Protein AF-A0A348ANT9-F1 (afdb_monomer)

Structure (mmCIF, N/CA/C/O backbone):
data_AF-A0A348ANT9-F1
#
_entry.id   AF-A0A348ANT9-F1
#
loop_
_atom_site.group_PDB
_atom_site.id
_atom_site.type_symbol
_atom_site.label_atom_id
_atom_site.label_alt_id
_atom_site.label_comp_id
_atom_site.label_asym_id
_atom_site.label_entity_id
_atom_site.label_seq_id
_atom_site.pdbx_PDB_ins_code
_atom_site.Cartn_x
_atom_site.Cartn_y
_atom_site.Cartn_z
_atom_site.occupancy
_atom_site.B_iso_or_equiv
_atom_site.auth_seq_id
_atom_site.auth_comp_id
_atom_site.auth_asym_id
_atom_site.auth_atom_id
_atom_site.pdbx_PDB_model_num
ATOM 1 N N . MET A 1 1 ? 35.221 -48.579 35.148 1.00 43.16 1 MET A N 1
ATOM 2 C CA . MET A 1 1 ? 34.309 -47.909 34.204 1.00 43.16 1 MET A CA 1
ATOM 3 C C . MET A 1 1 ? 33.304 -47.148 35.035 1.00 43.16 1 MET A C 1
ATOM 5 O O . MET A 1 1 ? 32.587 -47.827 35.753 1.00 43.16 1 MET A O 1
ATOM 9 N N . THR A 1 2 ? 33.370 -45.814 34.985 1.00 38.88 2 THR A N 1
ATOM 10 C CA . THR A 1 2 ? 32.317 -44.804 35.230 1.00 38.88 2 THR A CA 1
ATOM 11 C C . THR A 1 2 ? 33.016 -43.458 35.447 1.00 38.88 2 THR A C 1
ATOM 13 O O . THR A 1 2 ? 33.531 -43.188 36.533 1.00 38.88 2 THR A O 1
ATOM 16 N N . GLU A 1 3 ? 33.033 -42.641 34.392 1.00 40.12 3 GLU A N 1
ATOM 17 C CA . GLU A 1 3 ? 32.756 -41.194 34.468 1.00 40.12 3 GLU A CA 1
ATOM 18 C C . GLU A 1 3 ? 31.573 -40.894 35.431 1.00 40.12 3 GLU A C 1
ATOM 20 O O . GLU A 1 3 ? 30.791 -41.790 35.738 1.00 40.12 3 GLU A O 1
ATOM 25 N N . GLU A 1 4 ? 31.324 -39.708 35.984 1.00 39.72 4 GLU A N 1
ATOM 26 C CA . GLU A 1 4 ? 31.788 -38.325 35.762 1.00 39.72 4 GLU A CA 1
ATOM 27 C C . GLU A 1 4 ? 31.700 -37.596 37.151 1.00 39.72 4 GLU A C 1
ATOM 29 O O . GLU A 1 4 ? 31.354 -38.239 38.141 1.00 39.72 4 GLU A O 1
ATOM 34 N N . ALA A 1 5 ? 31.991 -36.313 37.412 1.00 40.78 5 ALA A N 1
ATOM 35 C CA . ALA A 1 5 ? 32.380 -35.150 36.607 1.00 40.78 5 ALA A CA 1
ATOM 36 C C . ALA A 1 5 ? 33.241 -34.165 37.439 1.00 40.78 5 ALA A C 1
ATOM 38 O O . ALA A 1 5 ? 33.685 -34.474 38.548 1.00 40.78 5 ALA A O 1
ATOM 39 N N . LYS A 1 6 ? 33.451 -32.947 36.921 1.00 38.97 6 LYS A N 1
ATOM 40 C CA . LYS A 1 6 ? 33.979 -31.778 37.647 1.00 38.97 6 LYS A CA 1
ATOM 41 C C . LYS A 1 6 ? 33.407 -30.482 37.061 1.00 38.97 6 LYS A C 1
ATOM 43 O O . LYS A 1 6 ? 33.303 -30.383 35.847 1.00 38.97 6 LYS A O 1
ATOM 48 N N . ALA A 1 7 ? 33.239 -29.473 37.925 1.00 39.81 7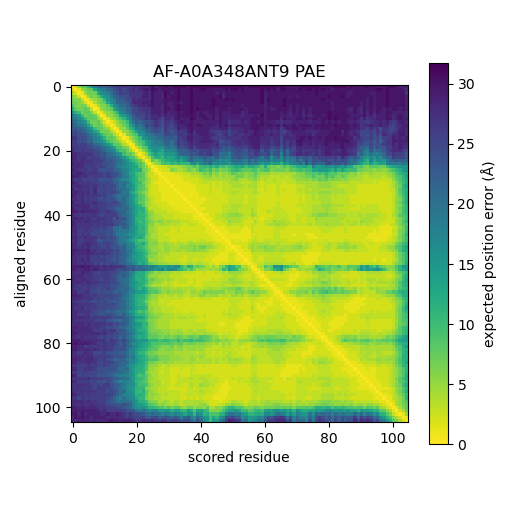 ALA A N 1
ATOM 49 C CA . ALA A 1 7 ? 32.888 -28.082 37.587 1.00 39.81 7 ALA A CA 1
ATOM 50 C C . ALA A 1 7 ? 31.473 -27.906 36.963 1.00 39.81 7 ALA A C 1
ATOM 52 O O . ALA A 1 7 ? 30.850 -28.874 36.553 1.00 39.81 7 ALA A O 1
ATOM 53 N N . ASN A 1 8 ? 30.872 -26.714 36.928 1.00 41.16 8 ASN A N 1
ATOM 54 C CA . ASN A 1 8 ? 31.392 -25.391 37.278 1.00 41.16 8 ASN A CA 1
ATOM 55 C C . ASN A 1 8 ? 30.313 -24.546 37.983 1.00 41.16 8 ASN A C 1
ATOM 57 O O . ASN A 1 8 ? 29.169 -24.532 37.535 1.00 41.16 8 ASN A O 1
ATOM 61 N N . GLU A 1 9 ? 30.677 -23.814 39.039 1.00 45.62 9 GLU A N 1
ATOM 62 C CA . GLU A 1 9 ? 29.842 -22.743 39.597 1.00 45.62 9 GLU A CA 1
ATOM 63 C C . GLU A 1 9 ? 30.437 -21.414 39.134 1.00 45.62 9 GLU A C 1
ATOM 65 O O . GLU A 1 9 ? 31.399 -20.926 39.721 1.00 45.62 9 GLU A O 1
ATOM 70 N N . GLU A 1 10 ? 29.876 -20.824 38.078 1.00 43.91 10 GLU A N 1
ATOM 71 C CA . GLU A 1 10 ? 30.181 -19.438 37.734 1.00 43.91 10 GLU A CA 1
ATOM 72 C C . GLU A 1 10 ? 28.903 -18.688 37.355 1.00 43.91 10 GLU A C 1
ATOM 74 O O . GLU A 1 10 ? 28.134 -19.074 36.475 1.00 43.91 10 GLU A O 1
ATOM 79 N N . LYS A 1 11 ? 28.648 -17.635 38.126 1.00 46.34 11 LYS A N 1
ATOM 80 C CA . LYS A 1 11 ? 27.445 -16.810 38.099 1.00 46.34 11 LYS A CA 1
ATOM 81 C C . LYS A 1 11 ? 27.637 -15.679 37.097 1.00 46.34 11 LYS A C 1
ATOM 83 O O . LYS A 1 11 ? 28.452 -14.796 37.355 1.00 46.34 11 LYS A O 1
ATOM 88 N N . THR A 1 12 ? 26.785 -15.604 36.077 1.00 31.69 12 THR A N 1
ATOM 89 C CA . THR A 1 12 ? 26.700 -14.405 35.229 1.00 31.69 12 THR A CA 1
ATOM 90 C C . THR A 1 12 ? 25.253 -13.959 35.072 1.00 31.69 12 THR A C 1
ATOM 92 O O . THR A 1 12 ? 24.416 -14.672 34.529 1.00 31.69 12 THR A O 1
ATOM 95 N N . VAL A 1 13 ? 24.965 -12.762 35.585 1.00 50.09 13 VAL A N 1
ATOM 96 C CA . VAL A 1 13 ? 23.715 -12.030 35.361 1.00 50.09 13 VAL A CA 1
ATOM 97 C C . VAL A 1 13 ? 23.954 -11.084 34.191 1.00 50.09 13 VAL A C 1
ATOM 99 O O . VAL A 1 13 ? 24.753 -10.168 34.341 1.00 50.09 13 VAL A O 1
ATOM 102 N N . VAL A 1 14 ? 23.278 -11.314 33.067 1.00 43.91 14 VAL A N 1
ATOM 103 C CA . VAL A 1 14 ? 23.129 -10.410 31.909 1.00 43.91 14 VAL A CA 1
ATOM 104 C C . VAL A 1 14 ? 22.003 -10.973 31.030 1.00 43.91 14 VAL A C 1
ATOM 106 O O . VAL A 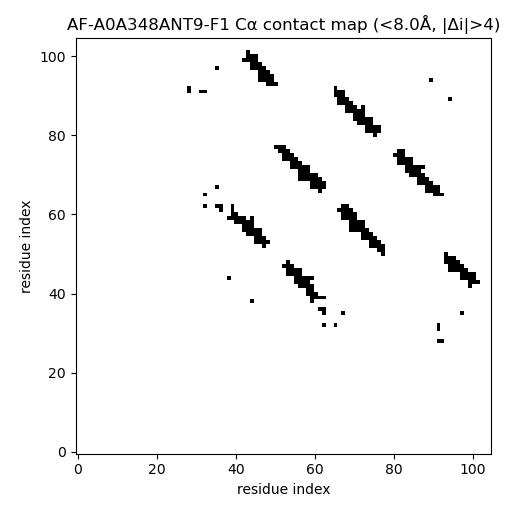1 14 ? 21.944 -12.183 30.837 1.00 43.91 14 VAL A O 1
ATOM 109 N N . GLU A 1 15 ? 21.089 -10.200 30.454 1.00 43.19 15 GLU A N 1
ATOM 110 C CA . GLU A 1 15 ? 20.677 -8.817 30.725 1.00 43.19 15 GLU A CA 1
ATOM 111 C C . GLU A 1 15 ? 19.270 -8.672 30.110 1.00 43.19 15 GLU A C 1
ATOM 113 O O . GLU A 1 15 ? 19.065 -9.091 28.970 1.00 43.19 15 GLU A O 1
ATOM 118 N N . GLU A 1 16 ? 18.274 -8.148 30.833 1.00 50.97 16 GLU A N 1
ATOM 119 C CA . GLU A 1 16 ? 16.946 -7.912 30.240 1.00 50.97 16 GLU A CA 1
ATOM 120 C C . GLU A 1 16 ? 16.996 -6.625 29.404 1.00 50.97 16 GLU A C 1
ATOM 122 O O . GLU A 1 16 ? 16.732 -5.532 29.900 1.00 50.97 16 GLU A O 1
ATOM 127 N N . VAL A 1 17 ? 17.363 -6.756 28.126 1.00 42.44 17 VAL A N 1
ATOM 128 C CA . VAL A 1 17 ? 17.378 -5.645 27.163 1.00 42.44 17 VAL A CA 1
ATOM 129 C C . VAL A 1 17 ? 16.366 -5.917 26.054 1.00 42.44 17 VAL A C 1
ATOM 131 O O . VAL A 1 17 ? 16.709 -6.312 24.944 1.00 42.44 17 VAL A O 1
ATOM 134 N N . ILE A 1 18 ? 15.092 -5.677 26.369 1.00 48.09 18 ILE A N 1
ATOM 135 C CA . ILE A 1 18 ? 14.005 -5.551 25.385 1.00 48.09 18 ILE A CA 1
ATOM 136 C C . ILE A 1 18 ? 13.485 -4.107 25.445 1.00 48.09 18 ILE A C 1
ATOM 138 O O . ILE A 1 18 ? 12.367 -3.840 25.887 1.00 48.09 18 ILE A O 1
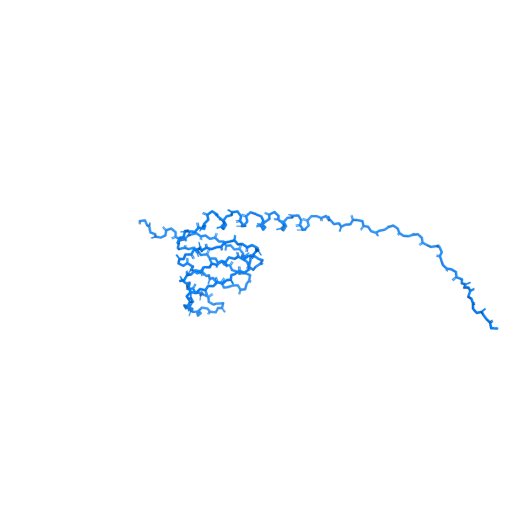ATOM 142 N N . VAL A 1 19 ? 14.340 -3.139 25.098 1.00 49.56 19 VAL A N 1
ATOM 143 C CA . VAL A 1 19 ? 14.066 -1.712 25.336 1.00 49.56 19 VAL A CA 1
ATOM 144 C C . VAL A 1 19 ? 14.193 -0.888 24.046 1.00 49.56 19 VAL A C 1
ATOM 146 O O . VAL A 1 19 ? 15.284 -0.691 23.526 1.00 49.56 19 VAL A O 1
ATOM 149 N N . ALA A 1 20 ? 13.046 -0.341 23.616 1.00 39.59 20 ALA A N 1
ATOM 150 C CA . ALA A 1 20 ? 12.811 0.759 22.659 1.00 39.59 20 ALA A CA 1
ATOM 151 C C . ALA A 1 20 ? 12.513 0.469 21.163 1.00 39.59 20 ALA A C 1
ATOM 153 O O . ALA A 1 20 ? 11.624 1.139 20.624 1.00 39.59 20 ALA A O 1
ATOM 154 N N . GLU A 1 21 ? 13.152 -0.476 20.462 1.00 41.19 21 GLU A N 1
ATOM 155 C CA . GLU A 1 21 ? 12.917 -0.606 18.998 1.00 41.19 21 GLU A CA 1
ATOM 156 C C . GLU A 1 21 ? 11.558 -1.247 18.627 1.00 41.19 21 GLU A C 1
ATOM 158 O O . GLU A 1 21 ? 10.837 -0.743 17.756 1.00 41.19 21 GLU A O 1
ATOM 163 N N . GLU A 1 22 ? 11.131 -2.302 19.329 1.00 42.72 22 GLU A N 1
ATOM 164 C CA . GLU A 1 22 ? 9.863 -2.997 19.032 1.00 42.72 22 GLU A CA 1
ATOM 165 C C . GLU A 1 22 ? 8.611 -2.160 19.346 1.00 42.72 22 GLU A C 1
ATOM 167 O O . GLU A 1 22 ? 7.611 -2.222 18.624 1.00 42.72 22 GLU A O 1
ATOM 172 N N . THR A 1 23 ? 8.648 -1.349 20.408 1.00 42.72 23 THR A N 1
ATOM 173 C CA . THR A 1 23 ? 7.519 -0.492 20.805 1.00 42.72 23 THR A CA 1
ATOM 174 C C . THR A 1 23 ? 7.256 0.595 19.772 1.00 42.72 23 THR A C 1
ATOM 176 O O . THR A 1 23 ? 6.113 0.789 19.361 1.00 42.72 23 THR A O 1
ATOM 179 N N . THR A 1 24 ? 8.315 1.244 19.281 1.00 53.12 24 THR A N 1
ATOM 180 C CA . THR A 1 24 ? 8.221 2.294 18.255 1.00 53.12 24 THR A CA 1
ATOM 181 C C . THR A 1 24 ? 7.640 1.736 16.949 1.00 53.12 24 THR A C 1
ATOM 183 O O . THR A 1 24 ? 6.787 2.366 16.319 1.00 53.12 24 THR A O 1
ATOM 186 N N . SER A 1 25 ? 8.025 0.503 16.606 1.00 63.25 25 SER A N 1
ATOM 187 C CA . SER A 1 25 ? 7.542 -0.234 15.433 1.00 63.25 25 SER A CA 1
ATOM 188 C C . SER A 1 25 ? 6.055 -0.605 15.532 1.00 63.25 25 SER A C 1
ATOM 190 O O . SER A 1 25 ? 5.292 -0.376 14.591 1.00 63.25 25 SER A O 1
ATOM 192 N N . ARG A 1 26 ? 5.596 -1.114 16.687 1.00 70.25 26 ARG A N 1
ATOM 193 C CA . ARG A 1 26 ? 4.168 -1.419 16.905 1.00 70.25 26 ARG A CA 1
ATOM 194 C C . ARG A 1 26 ? 3.289 -0.174 16.845 1.00 70.25 26 ARG A C 1
ATOM 196 O O . ARG A 1 26 ? 2.224 -0.223 16.228 1.00 70.25 26 ARG A O 1
ATOM 203 N N . ASP A 1 27 ? 3.724 0.936 17.436 1.00 79.44 27 ASP A N 1
ATOM 204 C CA . ASP A 1 27 ? 2.989 2.204 17.393 1.00 79.44 27 ASP A CA 1
ATOM 205 C C . ASP A 1 27 ? 2.851 2.744 15.960 1.00 79.44 27 ASP A C 1
ATOM 207 O O . ASP A 1 27 ? 1.778 3.217 15.579 1.00 79.44 27 ASP A O 1
ATOM 211 N N . ALA A 1 28 ? 3.908 2.634 15.146 1.00 77.62 28 ALA A N 1
ATOM 212 C CA . ALA A 1 28 ? 3.881 3.014 13.735 1.00 77.62 28 ALA A CA 1
ATOM 213 C C . ALA A 1 28 ? 2.876 2.169 12.932 1.00 77.62 28 ALA A C 1
ATOM 215 O O . ALA A 1 28 ? 1.995 2.732 12.279 1.00 77.62 28 ALA A O 1
ATOM 216 N N . ILE A 1 29 ? 2.922 0.837 13.058 1.00 82.38 29 ILE A N 1
ATOM 217 C CA . ILE A 1 29 ? 1.982 -0.077 12.382 1.00 82.38 29 ILE A CA 1
ATOM 218 C C . ILE A 1 29 ? 0.535 0.184 12.836 1.00 82.38 29 ILE A C 1
ATOM 220 O O . ILE A 1 29 ? -0.379 0.227 12.009 1.00 82.38 29 ILE A O 1
ATOM 224 N N . CYS A 1 30 ? 0.302 0.432 14.130 1.00 85.25 30 CYS A N 1
ATOM 225 C CA . CYS A 1 30 ? -1.024 0.782 14.651 1.00 85.25 30 CYS A CA 1
ATOM 226 C C . CYS A 1 30 ? -1.554 2.102 14.071 1.00 85.25 30 CYS A C 1
ATOM 228 O O . CYS A 1 30 ? -2.742 2.200 13.750 1.00 85.25 30 CYS A O 1
ATOM 230 N N . LYS A 1 31 ? -0.696 3.121 13.926 1.00 88.19 31 LYS A N 1
ATOM 231 C CA . LYS A 1 31 ? -1.054 4.411 13.311 1.00 88.19 31 LYS A CA 1
ATOM 232 C C . LYS A 1 31 ? -1.355 4.248 11.823 1.00 88.19 31 LYS A C 1
ATOM 234 O O . LYS A 1 31 ? -2.420 4.682 11.392 1.00 88.19 31 LYS A O 1
ATOM 239 N N . LEU A 1 32 ? -0.492 3.557 11.079 1.00 88.00 32 LEU A N 1
ATOM 240 C CA . LEU A 1 32 ? -0.686 3.266 9.658 1.00 88.00 32 LEU A CA 1
ATOM 241 C C . LEU A 1 32 ? -1.994 2.497 9.415 1.00 88.00 32 LEU A C 1
ATOM 243 O O . LEU A 1 32 ? -2.817 2.924 8.611 1.00 88.00 32 LEU A O 1
ATOM 247 N N . THR A 1 33 ? -2.258 1.4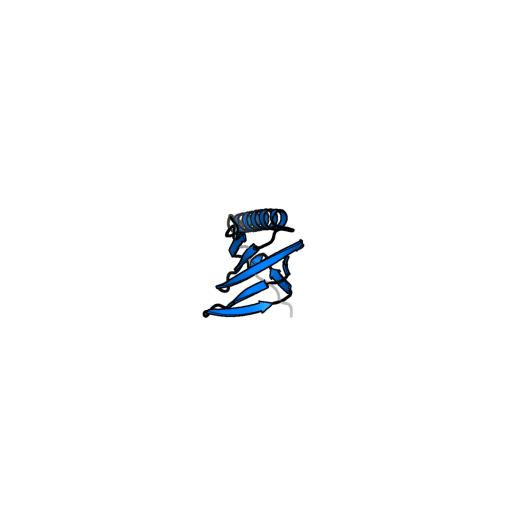40 10.190 1.00 90.12 33 THR A N 1
ATOM 248 C CA . THR A 1 33 ? -3.515 0.670 10.116 1.00 90.12 33 THR A CA 1
ATOM 249 C C . THR A 1 33 ? -4.744 1.551 10.370 1.00 90.12 33 THR A C 1
ATOM 251 O O . THR A 1 33 ? -5.768 1.398 9.707 1.00 90.12 33 THR A O 1
ATOM 254 N N . ARG A 1 34 ? -4.668 2.493 11.324 1.00 90.69 34 ARG A N 1
ATOM 255 C CA . ARG A 1 34 ? -5.755 3.452 11.600 1.00 90.69 34 ARG A CA 1
ATOM 256 C C . ARG A 1 34 ? -5.957 4.467 10.476 1.00 90.69 34 ARG A C 1
ATOM 258 O O . ARG A 1 34 ? -7.094 4.881 10.280 1.00 90.69 34 ARG A O 1
ATOM 265 N N . ILE A 1 35 ? -4.896 4.877 9.780 1.00 90.69 35 ILE A N 1
ATOM 266 C CA . ILE A 1 35 ? -4.985 5.757 8.605 1.00 90.69 35 ILE A CA 1
ATOM 267 C C . ILE A 1 35 ? -5.638 4.989 7.456 1.00 90.69 35 ILE A C 1
ATOM 269 O O . ILE A 1 35 ? -6.698 5.390 6.998 1.00 90.69 35 ILE A O 1
ATOM 273 N N . LEU A 1 36 ? -5.097 3.826 7.087 1.00 90.81 36 LEU A N 1
ATOM 274 C CA . LEU A 1 36 ? -5.624 2.984 6.008 1.00 90.81 36 LEU A CA 1
ATOM 275 C C . LEU A 1 36 ? -7.104 2.620 6.215 1.00 90.81 36 LEU A C 1
ATOM 277 O O . LEU A 1 36 ? -7.889 2.683 5.279 1.00 90.81 36 LEU A O 1
ATOM 281 N N . ARG A 1 37 ? -7.527 2.315 7.452 1.00 91.50 37 ARG A N 1
ATOM 282 C CA . ARG A 1 37 ? -8.947 2.066 7.777 1.00 91.50 37 ARG A CA 1
ATOM 283 C C . ARG A 1 37 ? -9.857 3.293 7.668 1.00 91.50 37 ARG A C 1
ATOM 285 O O . ARG A 1 37 ? -11.064 3.118 7.573 1.00 91.50 37 ARG A O 1
ATOM 292 N N . ARG A 1 38 ? -9.317 4.515 7.732 1.00 91.19 38 ARG A N 1
ATOM 293 C CA . ARG A 1 38 ? -10.075 5.749 7.453 1.00 91.19 38 ARG A CA 1
ATOM 294 C C . ARG A 1 38 ? -10.172 6.031 5.960 1.00 91.19 38 ARG A C 1
ATOM 296 O O . ARG A 1 38 ? -11.163 6.606 5.552 1.00 91.19 38 ARG A O 1
ATOM 303 N N . LEU A 1 39 ? -9.172 5.601 5.191 1.00 89.56 39 LEU A N 1
ATOM 304 C CA . LEU A 1 39 ? -9.141 5.674 3.729 1.00 89.56 39 LEU A CA 1
ATOM 305 C C . LEU A 1 39 ? -9.917 4.526 3.057 1.00 89.56 39 LEU A C 1
ATOM 307 O O . LEU A 1 39 ? -9.905 4.394 1.839 1.00 89.56 39 LEU A O 1
ATOM 311 N N . GLN A 1 40 ? -10.565 3.646 3.827 1.00 91.75 40 GLN A N 1
ATOM 312 C CA . GLN A 1 40 ? -11.271 2.500 3.266 1.00 91.75 40 GLN A CA 1
ATOM 313 C C . GLN A 1 40 ? -12.578 2.940 2.604 1.00 91.75 40 GLN A C 1
ATOM 315 O O . GLN A 1 40 ? -13.501 3.399 3.273 1.00 91.75 40 GLN A O 1
ATOM 320 N N . GLY A 1 41 ? -12.659 2.723 1.293 1.00 89.12 41 GLY A N 1
ATOM 321 C CA . GLY A 1 41 ? -13.725 3.219 0.431 1.00 89.12 41 GLY A CA 1
ATOM 322 C C . GLY A 1 41 ? -13.369 4.503 -0.320 1.00 89.12 41 GLY A C 1
ATOM 323 O O . GLY A 1 41 ? -14.116 4.840 -1.235 1.00 89.12 41 GLY A O 1
ATOM 324 N N . GLU A 1 42 ? -12.255 5.161 0.010 1.00 89.69 42 GLU A N 1
ATOM 325 C CA . GLU A 1 42 ? -11.736 6.304 -0.749 1.00 89.69 42 GLU A CA 1
ATOM 326 C C . GLU A 1 42 ? -11.098 5.847 -2.072 1.00 89.69 42 GLU A C 1
ATOM 328 O O . GLU A 1 42 ? -10.721 4.677 -2.241 1.00 89.69 42 GLU A O 1
ATOM 333 N N . GLU A 1 43 ? -11.009 6.794 -3.000 1.00 90.12 43 GLU A N 1
ATOM 334 C CA . GLU A 1 43 ? -10.431 6.654 -4.339 1.00 90.12 43 GLU A CA 1
ATOM 335 C C . GLU A 1 43 ? -9.128 7.471 -4.434 1.00 90.12 43 GLU A C 1
ATOM 337 O O . GLU A 1 43 ? -8.785 8.180 -3.486 1.00 90.12 43 GLU A O 1
ATOM 342 N N . ASP A 1 44 ? -8.371 7.321 -5.525 1.00 89.31 44 ASP A N 1
ATOM 343 C CA . ASP A 1 44 ? -7.097 8.025 -5.769 1.00 89.31 44 ASP A CA 1
ATOM 344 C C . ASP A 1 44 ? -6.068 7.872 -4.612 1.00 89.31 44 ASP A C 1
ATOM 346 O O . ASP A 1 44 ? -5.385 8.816 -4.200 1.00 89.31 44 ASP A O 1
ATOM 350 N N . VAL A 1 45 ? -5.963 6.660 -4.045 1.00 91.19 45 VAL A N 1
ATOM 351 C CA . VAL A 1 45 ? -5.107 6.355 -2.883 1.00 91.19 45 VAL A CA 1
ATOM 352 C C . VAL A 1 45 ? -3.720 5.895 -3.332 1.00 91.19 45 VAL A C 1
ATOM 354 O O . VAL A 1 45 ? -3.533 4.753 -3.754 1.00 91.19 45 VAL A O 1
ATOM 357 N N . ASN A 1 46 ? -2.719 6.756 -3.149 1.00 92.56 46 ASN A N 1
ATOM 358 C CA . ASN A 1 46 ? -1.318 6.460 -3.450 1.00 92.56 46 ASN A CA 1
ATOM 359 C C . ASN A 1 46 ? -0.617 5.782 -2.249 1.00 92.56 46 ASN A C 1
ATOM 361 O O . ASN A 1 46 ? -0.658 6.276 -1.114 1.00 92.56 46 ASN A O 1
ATOM 365 N N . ILE A 1 47 ? 0.034 4.636 -2.486 1.00 93.12 47 ILE A N 1
ATOM 366 C CA . ILE A 1 47 ? 0.824 3.880 -1.501 1.00 93.12 47 ILE A CA 1
ATOM 367 C C . ILE A 1 47 ? 2.255 3.684 -2.009 1.00 93.12 47 ILE A C 1
ATOM 369 O O . ILE A 1 47 ? 2.470 3.103 -3.067 1.00 93.12 47 ILE A O 1
ATOM 373 N N . ARG A 1 48 ? 3.256 4.047 -1.198 1.00 92.88 48 ARG A N 1
ATOM 374 C CA . ARG A 1 48 ? 4.677 3.752 -1.469 1.00 92.88 48 ARG A CA 1
ATOM 375 C C . ARG A 1 48 ? 5.196 2.627 -0.591 1.00 92.88 48 ARG A C 1
ATOM 377 O O . ARG A 1 48 ? 4.753 2.451 0.549 1.00 92.88 48 ARG A O 1
ATOM 384 N N . THR A 1 49 ? 6.181 1.891 -1.102 1.00 92.62 49 THR A N 1
ATOM 385 C CA . THR A 1 49 ? 6.781 0.745 -0.403 1.00 92.62 49 THR A CA 1
ATOM 386 C C . THR A 1 49 ? 8.299 0.830 -0.238 1.00 92.62 49 THR A C 1
ATOM 388 O O . THR A 1 49 ? 8.984 1.592 -0.918 1.00 92.62 49 THR A O 1
ATOM 391 N N . VAL A 1 50 ? 8.850 0.000 0.657 1.00 87.81 50 VAL A N 1
ATOM 392 C CA . VAL A 1 50 ? 10.300 -0.106 0.939 1.00 87.81 50 VAL A CA 1
ATOM 393 C C . VAL A 1 50 ? 11.115 -0.474 -0.312 1.00 87.81 50 VAL A C 1
ATOM 395 O O . VAL A 1 50 ? 12.291 -0.135 -0.394 1.00 87.81 50 VAL A O 1
ATOM 398 N N . GLY A 1 51 ? 10.501 -1.137 -1.299 1.00 87.44 51 GLY A N 1
ATOM 399 C CA . GLY A 1 51 ? 11.147 -1.496 -2.566 1.00 87.44 51 GLY A CA 1
ATOM 400 C C . GLY A 1 51 ? 11.229 -0.367 -3.598 1.00 87.44 51 GLY A C 1
ATOM 401 O O . GLY A 1 51 ? 11.771 -0.596 -4.673 1.00 87.44 51 GLY A O 1
ATOM 402 N N . GLY A 1 52 ? 10.688 0.821 -3.305 1.00 89.69 52 GLY A N 1
ATOM 403 C CA . GLY A 1 52 ? 10.608 1.924 -4.268 1.00 89.69 52 GLY A CA 1
ATOM 404 C C . GLY A 1 52 ? 9.490 1.778 -5.304 1.00 89.69 52 GLY A C 1
ATOM 405 O O . GLY A 1 52 ? 9.509 2.501 -6.289 1.00 89.69 52 GLY A O 1
ATOM 406 N N . PHE A 1 53 ? 8.540 0.862 -5.083 1.00 93.12 53 PHE A N 1
ATOM 407 C CA . PHE A 1 53 ? 7.299 0.791 -5.857 1.00 93.12 53 PHE A CA 1
ATOM 408 C C . PHE A 1 53 ? 6.293 1.799 -5.305 1.00 93.12 53 PHE A C 1
ATOM 410 O O . PHE A 1 53 ? 6.124 1.888 -4.075 1.00 93.12 53 PHE A O 1
ATOM 417 N N . GLU A 1 54 ? 5.609 2.478 -6.213 1.00 94.00 54 GLU A N 1
ATOM 418 C CA . GLU A 1 54 ? 4.465 3.349 -5.957 1.00 94.00 54 GLU A CA 1
ATOM 419 C C . GLU A 1 54 ? 3.219 2.682 -6.543 1.00 94.00 54 GLU A C 1
ATOM 421 O O . GLU A 1 54 ? 3.293 2.032 -7.579 1.00 94.00 54 GLU A O 1
ATOM 426 N N . PHE A 1 55 ? 2.103 2.747 -5.827 1.00 93.12 55 PHE A N 1
ATOM 427 C CA . PHE A 1 55 ? 0.837 2.132 -6.209 1.00 93.12 55 PHE A CA 1
ATOM 428 C C . PHE A 1 55 ? -0.222 3.228 -6.185 1.00 93.12 55 PHE A C 1
ATOM 430 O O . PHE A 1 55 ? -0.673 3.610 -5.102 1.00 93.12 55 PHE A O 1
ATOM 437 N N . GLU A 1 56 ? -0.611 3.725 -7.353 1.00 91.12 56 GLU A N 1
ATOM 438 C CA . GLU A 1 56 ? -1.710 4.674 -7.511 1.00 91.12 56 GLU A CA 1
ATOM 439 C C . GLU A 1 56 ? -3.008 3.862 -7.610 1.00 91.12 56 GLU A C 1
ATOM 441 O O . GLU A 1 56 ? -3.390 3.345 -8.658 1.00 91.12 56 GLU A O 1
ATOM 446 N N . GLY A 1 57 ? -3.632 3.618 -6.453 1.00 76.25 57 GLY A N 1
ATOM 447 C CA . GLY A 1 57 ? -4.801 2.756 -6.335 1.00 76.25 57 GLY A CA 1
ATOM 448 C C . GLY A 1 57 ? -6.103 3.512 -6.547 1.00 76.25 57 GLY A C 1
ATOM 449 O O . GLY A 1 57 ? -6.491 4.308 -5.691 1.00 76.25 57 GLY A O 1
ATOM 450 N N . GLY A 1 58 ? -6.834 3.172 -7.609 1.00 74.12 58 GLY A N 1
ATOM 451 C CA . GLY A 1 58 ? -8.139 3.753 -7.915 1.00 74.12 58 GLY A CA 1
ATOM 452 C C . GLY A 1 58 ? -9.157 3.609 -6.782 1.00 74.12 58 GLY A C 1
ATOM 453 O O . GLY A 1 58 ? -9.953 4.518 -6.579 1.00 74.12 58 GLY A O 1
ATOM 454 N N . ARG A 1 59 ? -9.123 2.523 -5.987 1.00 88.75 59 ARG A N 1
ATOM 455 C CA . ARG A 1 59 ? -9.941 2.405 -4.760 1.00 88.75 59 ARG A CA 1
ATOM 456 C C . ARG A 1 59 ? -9.330 1.508 -3.683 1.00 88.75 59 ARG A C 1
ATOM 458 O O . ARG A 1 59 ? -8.916 0.377 -3.953 1.00 88.75 59 ARG A O 1
ATOM 465 N N . LEU A 1 60 ? -9.376 1.949 -2.420 1.00 91.50 60 LEU A N 1
ATOM 466 C CA . LEU A 1 60 ? -8.944 1.142 -1.270 1.00 91.50 60 LEU A CA 1
ATOM 467 C C . LEU A 1 60 ? -10.106 0.327 -0.682 1.00 91.50 60 LEU A C 1
ATOM 469 O O . LEU A 1 60 ? -10.976 0.838 0.023 1.00 91.50 60 LEU A O 1
ATOM 473 N N . VAL A 1 61 ? -10.119 -0.979 -0.958 1.00 92.31 61 VAL A N 1
ATOM 474 C CA . VAL A 1 61 ? -11.277 -1.857 -0.710 1.00 92.31 61 VAL A CA 1
ATOM 475 C C . VAL A 1 61 ? -11.276 -2.471 0.694 1.00 92.31 61 VAL A C 1
ATOM 477 O O . VAL A 1 61 ? -12.331 -2.553 1.333 1.00 92.31 61 VAL A O 1
ATOM 480 N N . ARG A 1 62 ? -10.122 -2.929 1.203 1.00 92.06 62 ARG A N 1
ATOM 481 C CA . ARG A 1 62 ? -10.045 -3.664 2.486 1.00 92.06 62 ARG A CA 1
ATOM 482 C C . ARG A 1 62 ? -8.728 -3.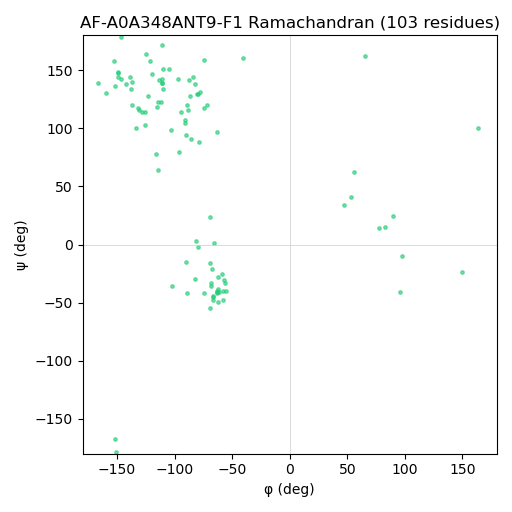452 3.229 1.00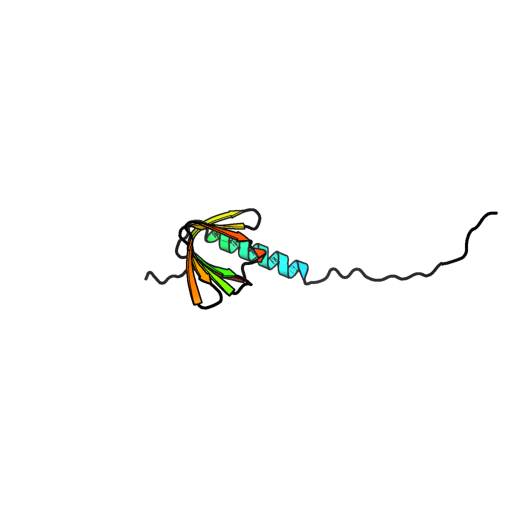 92.06 62 ARG A C 1
ATOM 484 O O . ARG A 1 62 ? -7.672 -3.407 2.607 1.00 92.06 62 ARG A O 1
ATOM 491 N N . VAL A 1 63 ? -8.802 -3.403 4.565 1.00 90.56 63 VAL A N 1
ATOM 492 C CA . VAL A 1 63 ? -7.642 -3.365 5.478 1.00 90.56 63 VAL A CA 1
ATOM 493 C C . VAL A 1 63 ? -7.832 -4.370 6.614 1.00 90.56 63 VAL A C 1
ATOM 495 O O . VAL A 1 63 ? -8.541 -4.103 7.591 1.00 90.56 63 VAL A O 1
ATOM 498 N N . GLU A 1 64 ? -7.190 -5.529 6.506 1.00 88.88 64 GLU A N 1
ATOM 499 C CA . GLU A 1 64 ? -7.393 -6.660 7.417 1.00 88.88 64 GLU A CA 1
ATOM 500 C C . GLU A 1 64 ? -6.098 -7.449 7.621 1.00 88.88 64 GLU A C 1
ATOM 502 O O . GLU A 1 64 ? -5.307 -7.578 6.695 1.00 88.88 64 GLU A O 1
ATOM 507 N N . ASP A 1 65 ? -5.859 -7.930 8.844 1.00 86.19 65 ASP A N 1
ATOM 508 C CA . ASP A 1 65 ? -4.758 -8.837 9.215 1.00 86.19 65 ASP A CA 1
ATOM 509 C C . ASP A 1 65 ? -3.350 -8.470 8.699 1.00 86.19 65 ASP A C 1
ATOM 511 O O . ASP A 1 65 ? -2.515 -9.328 8.423 1.00 86.19 65 ASP A O 1
ATOM 515 N N . GLY A 1 66 ? -3.055 -7.169 8.608 1.00 87.62 66 GLY A N 1
ATOM 516 C CA . GLY A 1 66 ? -1.762 -6.673 8.125 1.00 87.62 66 GLY A CA 1
ATOM 517 C C . GLY A 1 66 ? -1.643 -6.601 6.598 1.00 87.62 66 GLY A C 1
ATOM 518 O O . GLY A 1 66 ? -0.537 -6.425 6.090 1.00 87.62 66 GLY A O 1
ATOM 519 N N . LEU A 1 67 ? -2.761 -6.679 5.874 1.00 92.31 67 LEU A N 1
ATOM 520 C CA . LEU A 1 67 ? -2.858 -6.524 4.424 1.00 92.31 67 LEU A CA 1
ATOM 521 C C . LEU A 1 67 ? -3.772 -5.344 4.040 1.00 92.31 67 LEU A C 1
ATOM 523 O O . LEU A 1 67 ? -4.774 -5.070 4.707 1.00 92.31 67 LEU A O 1
ATOM 527 N N . VAL A 1 68 ? -3.443 -4.682 2.929 1.00 93.25 68 VAL A N 1
ATOM 528 C CA . VAL A 1 68 ? -4.303 -3.737 2.195 1.00 93.25 68 VAL A CA 1
ATOM 529 C C . VAL A 1 68 ? -4.691 -4.370 0.867 1.00 93.25 68 VAL A C 1
ATOM 531 O O . VAL A 1 68 ? -3.837 -4.965 0.214 1.00 93.25 68 VAL A O 1
ATOM 534 N N . VAL A 1 69 ? -5.946 -4.213 0.449 1.00 94.31 69 VAL A N 1
ATOM 535 C CA . VAL A 1 69 ? -6.406 -4.560 -0.902 1.00 94.31 69 VAL A CA 1
ATOM 536 C C . VAL A 1 69 ? -6.824 -3.291 -1.637 1.00 94.31 69 VAL A C 1
ATOM 538 O O . VAL A 1 69 ? -7.710 -2.573 -1.166 1.00 94.31 69 VAL A O 1
ATOM 541 N N . LEU A 1 70 ? -6.197 -3.059 -2.788 1.00 93.94 70 LEU A N 1
ATOM 542 C CA . LEU A 1 70 ? -6.518 -2.007 -3.751 1.00 93.94 70 LEU A CA 1
ATOM 543 C C . LEU A 1 70 ? -7.123 -2.635 -5.020 1.00 93.94 70 LEU A C 1
ATOM 545 O O . LEU A 1 70 ? -6.777 -3.771 -5.369 1.00 93.94 70 LEU A O 1
ATOM 549 N N . THR A 1 71 ? -7.987 -1.901 -5.718 1.00 94.69 71 THR A N 1
ATOM 550 C CA . THR A 1 71 ? -8.425 -2.225 -7.089 1.00 94.69 71 THR A CA 1
ATOM 551 C C . THR A 1 71 ? -8.106 -1.086 -8.041 1.00 94.69 71 THR A C 1
ATOM 553 O O . THR A 1 71 ? -7.944 0.050 -7.594 1.00 94.69 71 THR A O 1
ATOM 556 N N . ASP A 1 72 ? -8.020 -1.430 -9.330 1.00 93.62 72 ASP A N 1
ATOM 557 C CA . ASP A 1 72 ? -7.808 -0.489 -10.434 1.00 93.62 72 ASP A CA 1
ATOM 558 C C . ASP A 1 72 ? -6.534 0.343 -10.198 1.00 93.62 72 ASP A C 1
ATOM 560 O O . ASP A 1 72 ? -6.585 1.543 -9.950 1.00 93.62 72 ASP A O 1
ATOM 564 N N . VAL A 1 73 ? -5.393 -0.354 -10.144 1.00 93.75 73 VAL A N 1
ATOM 565 C CA . VAL A 1 73 ? -4.122 0.156 -9.615 1.00 93.75 73 VAL A CA 1
ATOM 566 C C . VAL A 1 73 ? -3.101 0.312 -10.733 1.00 93.75 73 VAL A C 1
ATOM 568 O O . VAL A 1 73 ? -2.741 -0.683 -11.363 1.00 93.75 73 VAL A O 1
ATOM 571 N N . GLU A 1 74 ? -2.578 1.517 -10.920 1.00 94.62 74 GLU A N 1
ATOM 572 C CA . GLU A 1 74 ? -1.345 1.739 -11.680 1.00 94.62 74 GLU A CA 1
ATOM 573 C C . GLU A 1 74 ? -0.145 1.603 -10.729 1.00 94.62 74 GLU A C 1
ATOM 575 O O . GLU A 1 74 ? -0.225 1.959 -9.548 1.00 94.62 74 GLU A O 1
ATOM 580 N N . VAL A 1 75 ? 0.951 1.001 -11.195 1.00 94.31 75 VAL A N 1
ATOM 581 C CA . VAL A 1 75 ? 2.146 0.763 -10.373 1.00 94.31 75 VAL A CA 1
ATOM 582 C C . VAL A 1 75 ? 3.392 1.279 -11.072 1.00 94.31 75 VAL A C 1
ATOM 584 O O . VAL A 1 75 ? 3.829 0.687 -12.064 1.00 94.31 75 VAL A O 1
ATOM 587 N N . ASP A 1 76 ? 4.021 2.303 -10.496 1.00 94.88 76 ASP A N 1
ATOM 588 C CA . ASP A 1 76 ? 5.379 2.692 -10.857 1.00 94.88 76 ASP A CA 1
ATOM 589 C C . ASP A 1 76 ? 6.368 1.651 -10.331 1.00 94.88 76 ASP A C 1
ATOM 591 O O . ASP A 1 76 ? 6.502 1.399 -9.123 1.00 94.88 76 ASP A O 1
ATOM 595 N N . LEU A 1 77 ? 7.113 1.055 -11.252 1.00 94.12 77 LEU A N 1
ATOM 596 C CA . LEU A 1 77 ? 8.206 0.154 -10.939 1.00 94.12 77 LEU A CA 1
ATOM 597 C C . LEU A 1 77 ? 9.491 0.954 -10.661 1.00 94.12 77 LEU A C 1
ATOM 599 O O . LEU A 1 77 ? 9.775 1.944 -11.345 1.00 94.12 77 LEU A O 1
ATOM 603 N N . PRO A 1 78 ? 10.338 0.504 -9.713 1.00 89.44 78 PRO A N 1
ATOM 604 C CA . PRO A 1 78 ? 11.637 1.118 -9.452 1.00 89.44 78 PRO A CA 1
ATOM 605 C C . PRO A 1 78 ? 12.544 0.994 -10.688 1.00 89.44 78 PRO A C 1
ATOM 607 O O . PRO A 1 78 ? 13.195 -0.027 -10.913 1.00 89.44 78 PRO A O 1
ATOM 610 N N . GLY A 1 79 ? 12.571 2.057 -11.492 1.00 89.50 79 GLY A N 1
ATOM 611 C CA . GLY A 1 79 ? 13.163 2.080 -12.831 1.00 89.50 79 GLY A CA 1
ATOM 612 C C . GLY A 1 79 ? 12.476 3.067 -13.781 1.00 89.50 79 GLY A C 1
ATOM 613 O O . GLY A 1 79 ? 13.139 3.565 -14.690 1.00 89.50 79 GLY A O 1
ATOM 614 N N . GLY A 1 80 ? 11.209 3.416 -13.518 1.00 88.38 80 GLY A N 1
ATOM 615 C CA . GLY A 1 80 ? 10.404 4.305 -14.365 1.00 88.38 80 GLY A CA 1
ATOM 616 C C . GLY A 1 80 ? 9.614 3.576 -15.458 1.00 88.38 80 GLY A C 1
ATOM 617 O O . GLY A 1 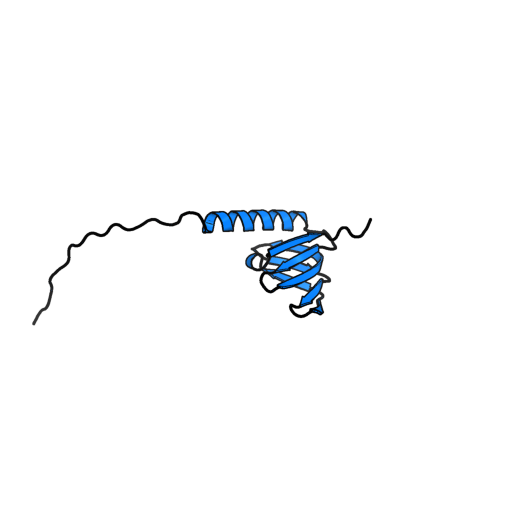80 ? 9.327 4.176 -16.488 1.00 88.38 80 GLY A O 1
ATOM 618 N N . ASP A 1 81 ? 9.318 2.290 -15.247 1.00 94.25 81 ASP A N 1
ATOM 619 C CA . ASP A 1 81 ? 8.336 1.528 -16.024 1.00 94.25 81 ASP A CA 1
ATOM 620 C C . ASP A 1 81 ? 6.997 1.520 -15.259 1.00 94.25 81 ASP A C 1
ATOM 622 O O . ASP A 1 81 ? 7.001 1.380 -14.037 1.00 94.25 81 ASP A O 1
ATOM 626 N N . GLU A 1 82 ? 5.866 1.608 -15.958 1.00 94.50 82 GLU A N 1
ATOM 627 C CA . GLU A 1 82 ? 4.507 1.641 -15.385 1.00 94.50 82 GLU A CA 1
ATOM 628 C C . GLU A 1 82 ? 3.751 0.336 -15.723 1.00 94.50 82 GLU A C 1
ATOM 630 O O . GLU A 1 82 ? 3.918 -0.207 -16.823 1.00 94.50 82 GLU A O 1
ATOM 635 N N . ILE A 1 83 ? 2.928 -0.196 -14.804 1.00 94.56 83 ILE A N 1
ATOM 636 C CA . ILE A 1 83 ? 2.043 -1.352 -15.073 1.00 94.56 83 ILE A CA 1
ATOM 637 C C . ILE A 1 83 ? 0.629 -1.204 -14.482 1.00 94.56 83 ILE A C 1
ATOM 639 O O . ILE A 1 83 ? 0.463 -0.921 -13.298 1.00 94.56 83 ILE A O 1
ATOM 643 N N . ASP A 1 84 ? -0.393 -1.522 -15.283 1.00 94.38 84 ASP A N 1
ATOM 644 C CA . ASP A 1 84 ? -1.787 -1.651 -14.837 1.00 94.38 84 ASP A CA 1
ATOM 645 C C . ASP A 1 84 ? -2.061 -2.999 -14.147 1.00 94.38 84 ASP A C 1
ATOM 647 O O . ASP A 1 84 ? -1.827 -4.073 -14.716 1.00 94.38 84 ASP A O 1
ATOM 651 N N . LEU A 1 85 ? -2.662 -2.969 -12.955 1.00 92.50 85 LEU A N 1
ATOM 652 C CA . LEU A 1 85 ? -3.108 -4.143 -12.202 1.00 92.50 85 LEU A CA 1
ATOM 653 C C . LEU A 1 85 ? -4.546 -3.963 -11.691 1.00 92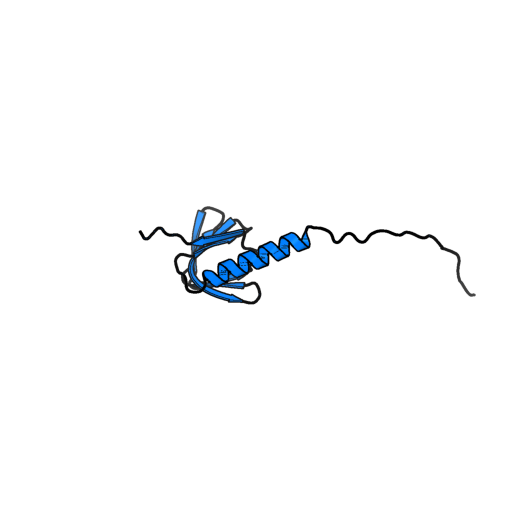.50 85 LEU A C 1
ATOM 655 O O . LEU A 1 85 ? -4.833 -3.134 -10.833 1.00 92.50 85 LEU A O 1
ATOM 659 N N . GLY A 1 86 ? -5.466 -4.822 -12.144 1.00 91.75 86 GLY A N 1
ATOM 660 C CA . GLY A 1 86 ? -6.877 -4.747 -11.730 1.00 91.75 86 GLY A CA 1
ATOM 661 C C . GLY A 1 86 ? -7.112 -4.955 -10.224 1.00 91.75 86 GLY A C 1
ATOM 662 O O . GLY A 1 86 ? -8.073 -4.425 -9.669 1.00 91.75 86 GLY A O 1
ATOM 663 N N . ASN A 1 87 ? -6.243 -5.706 -9.539 1.00 91.69 87 ASN A N 1
ATOM 664 C CA . ASN A 1 87 ? -6.215 -5.764 -8.079 1.00 91.69 87 ASN A CA 1
ATOM 665 C C . ASN A 1 87 ? -4.807 -6.028 -7.530 1.00 91.69 87 ASN A C 1
ATOM 667 O O . ASN A 1 87 ? -4.001 -6.735 -8.133 1.00 91.69 87 ASN A O 1
ATOM 671 N N . VAL A 1 88 ? -4.525 -5.473 -6.350 1.00 93.69 88 VAL A N 1
ATOM 672 C CA . VAL A 1 88 ? -3.247 -5.644 -5.647 1.00 93.69 88 VAL A CA 1
ATOM 673 C 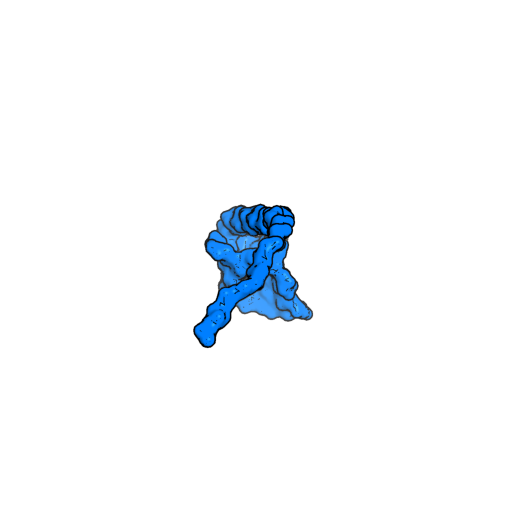C . VAL A 1 88 ? -3.509 -5.893 -4.166 1.00 93.69 88 VAL A C 1
ATOM 675 O O . VAL A 1 88 ? -4.378 -5.270 -3.559 1.00 93.69 88 VAL A O 1
ATOM 678 N N . THR A 1 89 ? -2.747 -6.809 -3.564 1.00 94.12 89 THR A N 1
ATOM 679 C CA . THR A 1 89 ? -2.702 -6.994 -2.106 1.00 94.12 89 THR A CA 1
ATOM 680 C C . THR A 1 89 ? -1.309 -6.649 -1.587 1.00 94.12 89 THR A C 1
ATOM 682 O O . THR A 1 89 ? -0.336 -7.303 -1.956 1.00 94.12 89 THR A O 1
ATOM 685 N N . ILE A 1 90 ? -1.213 -5.635 -0.726 1.00 91.88 90 ILE A N 1
ATOM 686 C CA . ILE A 1 90 ? 0.047 -5.102 -0.189 1.00 91.88 90 ILE A CA 1
ATOM 687 C C . ILE A 1 90 ? 0.146 -5.449 1.299 1.00 91.88 90 ILE A C 1
ATOM 689 O O . ILE A 1 90 ? -0.802 -5.257 2.059 1.00 91.88 90 ILE A O 1
ATOM 693 N N . ASN A 1 91 ? 1.301 -5.948 1.739 1.00 92.44 91 ASN A N 1
ATOM 694 C CA . ASN A 1 91 ? 1.573 -6.182 3.157 1.00 92.44 91 ASN A CA 1
ATOM 695 C C . ASN A 1 91 ? 1.928 -4.859 3.859 1.00 92.44 91 ASN A C 1
ATOM 697 O O . ASN A 1 91 ? 2.807 -4.138 3.389 1.00 92.44 91 ASN A O 1
ATOM 701 N N . LEU A 1 92 ? 1.303 -4.554 5.003 1.00 90.06 92 LEU A N 1
ATOM 702 C CA . LEU A 1 92 ? 1.545 -3.314 5.754 1.00 90.06 92 LEU A CA 1
ATOM 703 C C . LEU A 1 92 ? 3.016 -3.125 6.156 1.00 90.06 92 LEU A C 1
ATOM 705 O O . LEU A 1 92 ? 3.471 -1.989 6.226 1.00 90.06 92 LEU A O 1
ATOM 709 N N . CYS A 1 93 ? 3.773 -4.202 6.383 1.00 88.81 93 CYS A N 1
ATOM 710 C CA . CYS A 1 93 ? 5.202 -4.128 6.702 1.00 88.81 93 CYS A CA 1
ATOM 711 C C . CYS A 1 93 ? 6.068 -3.667 5.517 1.00 88.81 93 CYS A C 1
ATOM 713 O O . CYS A 1 93 ? 7.220 -3.296 5.720 1.00 88.81 93 CYS A O 1
ATOM 715 N N . ALA A 1 94 ? 5.538 -3.701 4.289 1.00 90.31 94 ALA A N 1
ATOM 716 C CA . ALA A 1 94 ? 6.208 -3.177 3.104 1.00 90.31 94 ALA A CA 1
ATOM 717 C C . ALA A 1 94 ? 5.882 -1.698 2.836 1.00 90.31 94 ALA A C 1
ATOM 719 O O . ALA A 1 94 ? 6.587 -1.083 2.042 1.00 90.31 94 ALA A O 1
ATOM 720 N N . ILE A 1 95 ? 4.847 -1.126 3.464 1.00 91.50 95 ILE A N 1
ATOM 721 C CA . ILE A 1 95 ? 4.380 0.246 3.208 1.00 91.50 95 ILE A CA 1
ATOM 722 C C . ILE A 1 95 ? 5.249 1.258 3.964 1.00 91.50 95 ILE A C 1
ATOM 724 O O . ILE A 1 95 ? 5.440 1.148 5.175 1.00 91.50 95 ILE A O 1
ATOM 728 N N . THR A 1 96 ? 5.734 2.279 3.257 1.00 90.38 96 THR A N 1
ATOM 729 C CA . THR A 1 96 ? 6.516 3.395 3.820 1.00 90.38 96 THR A CA 1
ATOM 730 C C . THR A 1 96 ? 5.686 4.664 3.986 1.00 90.38 96 THR A C 1
ATOM 732 O O . THR A 1 96 ? 5.861 5.382 4.971 1.00 90.38 96 THR A O 1
ATOM 735 N N . SER A 1 97 ? 4.752 4.931 3.071 1.00 90.06 97 SER A N 1
ATOM 736 C CA . SER A 1 97 ? 3.806 6.048 3.159 1.00 90.06 97 SER A CA 1
ATOM 737 C C . SER A 1 97 ? 2.501 5.754 2.421 1.00 90.06 97 SER A C 1
ATOM 739 O O . SER A 1 97 ? 2.466 4.924 1.515 1.00 90.06 97 SER A O 1
ATOM 741 N N . VAL A 1 98 ? 1.442 6.470 2.798 1.00 92.25 98 VAL A N 1
ATOM 742 C CA . VAL A 1 98 ? 0.141 6.484 2.117 1.00 92.25 98 VAL A CA 1
ATOM 743 C C . VAL A 1 98 ? -0.390 7.918 2.062 1.00 92.25 98 VAL A C 1
ATOM 745 O O . VAL A 1 98 ? -0.187 8.675 3.016 1.00 92.25 98 VAL A O 1
ATOM 748 N N . GLY A 1 99 ? -1.065 8.272 0.972 1.00 89.69 99 GLY A N 1
ATOM 749 C CA . GLY A 1 99 ? -1.769 9.538 0.777 1.00 89.69 99 GLY A CA 1
ATOM 750 C C . GLY A 1 99 ? -3.022 9.365 -0.086 1.00 89.69 99 GLY A C 1
ATOM 751 O O . GLY A 1 99 ? -3.320 8.263 -0.536 1.00 89.69 99 GLY A O 1
ATOM 752 N N . ILE A 1 100 ? -3.741 10.465 -0.293 1.00 87.94 100 ILE A N 1
ATOM 753 C CA . ILE A 1 100 ? -4.754 10.620 -1.345 1.00 87.94 100 ILE A CA 1
ATOM 754 C C . ILE A 1 100 ? -4.198 11.675 -2.300 1.00 87.94 100 ILE A C 1
ATOM 756 O O . ILE A 1 100 ? -3.578 12.635 -1.827 1.00 87.94 100 ILE A O 1
ATOM 760 N N . ASP A 1 101 ? -4.396 11.519 -3.605 1.00 78.69 101 ASP A N 1
ATOM 761 C CA . ASP A 1 101 ? -4.105 12.591 -4.550 1.00 78.69 101 ASP A CA 1
ATOM 762 C C . ASP A 1 101 ? -5.335 13.491 -4.764 1.00 78.69 101 ASP A C 1
ATOM 764 O O . ASP A 1 101 ? -6.201 13.230 -5.593 1.00 78.69 101 ASP A O 1
ATOM 768 N N . ASP A 1 102 ? -5.409 14.591 -4.009 1.00 63.25 102 ASP A N 1
ATOM 769 C CA . ASP A 1 102 ? -6.493 15.585 -4.082 1.00 63.25 102 ASP A CA 1
ATOM 770 C C . ASP A 1 102 ? -6.495 16.428 -5.393 1.00 63.25 102 ASP A C 1
ATOM 772 O O . ASP A 1 102 ? -7.014 17.548 -5.413 1.00 63.25 102 ASP A O 1
ATOM 776 N N . ARG A 1 103 ? -5.920 15.955 -6.516 1.00 55.59 103 ARG A N 1
ATOM 777 C CA . ARG A 1 103 ? -5.845 16.704 -7.796 1.00 55.59 103 ARG A CA 1
ATOM 778 C C . ARG A 1 103 ? -7.196 16.980 -8.482 1.00 55.59 103 ARG A C 1
ATOM 780 O O . ARG A 1 103 ? -7.219 17.653 -9.513 1.00 55.59 103 ARG A O 1
ATOM 787 N N . HIS A 1 104 ? -8.315 16.560 -7.894 1.00 42.16 104 HIS A N 1
ATOM 788 C CA . HIS A 1 104 ? -9.672 16.939 -8.295 1.00 42.16 104 HIS A CA 1
ATOM 789 C C . HIS A 1 104 ? -10.230 18.109 -7.449 1.00 42.16 104 HIS A C 1
ATOM 791 O O . HIS A 1 104 ? -11.055 17.912 -6.555 1.00 42.16 104 HIS A O 1
ATOM 797 N N . CYS A 1 105 ? -9.816 19.343 -7.773 1.00 38.09 105 CYS A N 1
ATOM 798 C CA . CYS A 1 105 ? -10.404 20.606 -7.287 1.00 38.09 105 CYS A CA 1
ATOM 799 C C . CYS A 1 105 ? -10.574 21.631 -8.422 1.00 38.09 105 CYS A C 1
ATOM 801 O O . CYS A 1 105 ? -9.564 21.924 -9.100 1.00 38.09 105 CYS A O 1
#

Foldseek 3Di:
DDDDDDDDDDDDDDDPPPDDDVVVVVVVLVVLLVVLVVQAQPAQKWWAFPQRKIKRARHFHDRDDQKTKGAQIWIQDPPRDIDTDRIDIDGNNGTDDMDHDPVPD

Sequence (105 aa):
MTEEAKANEEKTVVEEVIVAEETTSRDAICKLTRILRRLQGEEDVNIRTVGGFEFEGGRLVRVEDGLVVLTDVEVDLPGGDEIDLGNVTINLCAITSVGIDDRHC

Secondary structure (DSSP, 8-state):
-------------------SHHHHHHHHHHHHHHHHTTSTT-EEEEEEETTS-EEEEEEEEEEETTEEEEEEEEEEETTTEEEEEEEEEEEGGGEEEEEE-----

pLDDT: mean 77.52, std 20.93, range [31.69, 94.88]

Mean predicted aligned error: 12.22 Å

Solvent-accessible surface area (backbone atoms only — not comparable to full-atom values): 6383 Å² total; per-residue (Å²): 143,78,86,86,88,78,88,82,95,80,91,78,92,82,76,97,78,90,78,67,67,70,61,57,51,52,54,49,53,53,50,51,53,56,49,54,59,69,44,51,72,40,55,45,31,35,38,33,31,79,80,55,35,36,33,48,14,47,27,30,73,46,73,55,99,61,34,38,33,33,30,52,23,42,30,44,41,74,86,81,50,77,46,85,34,72,62,48,78,46,53,53,92,45,51,72,49,73,52,66,64,76,83,84,123

Radius of gyration: 23.42 Å; Cα contacts (8 Å, |Δi|>4): 165; chains: 1; bounding box: 48×68×56 Å

Nearest PDB structures (foldseek):
  1d3b-assembly4_G  TM=9.011E-01  e=2.880E-05  Homo sapiens
  5zwn-assembly1_d  TM=8.887E-01  e=3.253E-05  Saccharomyces cerevisiae S288C
  5zwo-assembly1_d  TM=8.761E-01  e=2.550E-05  Saccharomyces cerevisiae S288C
  3jb9-assembly1_Z  TM=7.825E-01  e=2.880E-05  Schizosaccharomyces pombe 972h-
  8xi2-assembly1_c  TM=8.612E-01  e=2.418E-04  Chlamydomonas reinhardtii

Organism: NCBI:txid1930071